Protein AF-A0A0H5Q2E8-F1 (afdb_monomer_lite)

Organism: NCBI:txid198431

Radius of gyration: 19.72 Å; chains: 1; bounding box: 45×28×63 Å

InterPro domains:
  IPR013780 Glycosyl hydrolase, all-beta [G3DSA:2.60.40.1180] (71-142)
  IPR032091 Maltogenic amylase-like, C-terminal [PF16657] (74-106)

Foldseek 3Di:
DDDCDPVNVVPDLVVVLVVCCVVPNPPSDDPVVVVVVVVVVVVVVCLVPDCLNVPFDKAWQLVVCPPPPQDDSVFKGWIWGDDDQWIKIKIFGQAQAWGWHWTADAPVNCVVSVPDDDPQRDRVGTDIDTAGHGGMDMDTPGGDDPPDD

Secondary structure (DSSP, 8-state):
-----TTSTTS-HHHHHHHHHHTT-TTSS-HHHHHHHHHHHHHHHHHHH-HHHHT-EEEE-HHHHTTSTT--TTTEEEEEEEETTEEEEEEEE-SSS-EEEEE---HHHHHHHTPPP-SSS-TTSPEEEEE-TTEEEEEEEEE------

pLDDT: mean 83.25, std 12.87, range [36.03, 94.75]

Structure (mmCIF, N/CA/C/O backbone):
data_AF-A0A0H5Q2E8-F1
#
_entry.id   AF-A0A0H5Q2E8-F1
#
loop_
_atom_site.group_PDB
_atom_site.id
_atom_site.type_symbol
_atom_site.label_atom_id
_atom_site.label_alt_id
_atom_site.label_comp_id
_atom_site.label_asym_id
_atom_site.label_entity_id
_atom_site.label_seq_id
_atom_site.pdbx_PDB_ins_code
_atom_site.Cartn_x
_atom_site.Cartn_y
_atom_site.Cartn_z
_atom_site.occupancy
_atom_site.B_iso_or_equiv
_atom_site.auth_seq_id
_atom_site.auth_comp_id
_atom_site.auth_asym_id
_atom_site.auth_atom_id
_atom_site.pdbx_PDB_model_num
ATOM 1 N N . MET A 1 1 ? 0.800 -2.327 -29.356 1.00 38.78 1 MET A N 1
ATOM 2 C CA . MET A 1 1 ? 0.809 -3.757 -29.723 1.00 38.78 1 MET A CA 1
ATOM 3 C C . MET A 1 1 ? 1.753 -4.444 -28.750 1.00 38.78 1 MET A C 1
ATOM 5 O O . MET A 1 1 ? 2.949 -4.220 -28.837 1.00 38.78 1 MET A O 1
ATOM 9 N N . TRP A 1 2 ? 1.215 -5.123 -27.736 1.00 47.72 2 TRP A N 1
ATOM 10 C CA . TRP A 1 2 ? 1.998 -5.780 -26.684 1.00 47.72 2 TRP A CA 1
ATOM 11 C C . TRP A 1 2 ? 1.867 -7.284 -26.877 1.00 47.72 2 TRP A C 1
ATOM 13 O O . TRP A 1 2 ? 0.954 -7.909 -26.349 1.00 47.72 2 TRP A O 1
ATOM 23 N N . THR A 1 3 ? 2.718 -7.860 -27.710 1.00 52.66 3 THR A N 1
ATOM 24 C CA . THR A 1 3 ? 2.773 -9.311 -27.873 1.00 52.66 3 THR A CA 1
ATOM 25 C C . THR A 1 3 ? 4.243 -9.671 -27.881 1.00 52.66 3 THR A C 1
ATOM 27 O O . THR A 1 3 ? 4.926 -9.475 -28.879 1.00 52.66 3 THR A O 1
ATOM 30 N N . THR A 1 4 ? 4.759 -10.117 -26.739 1.00 54.91 4 THR A N 1
ATOM 31 C CA . THR A 1 4 ? 6.056 -10.791 -26.711 1.00 54.91 4 THR A CA 1
ATOM 32 C C . THR A 1 4 ? 5.841 -12.147 -27.363 1.00 54.91 4 THR A C 1
ATOM 34 O O . THR A 1 4 ? 5.108 -12.981 -26.826 1.00 54.91 4 THR A O 1
ATOM 37 N N . THR A 1 5 ? 6.391 -12.346 -28.559 1.00 64.44 5 THR A N 1
ATOM 38 C CA . THR A 1 5 ? 6.347 -13.655 -29.214 1.00 64.44 5 THR A CA 1
ATOM 39 C C . THR A 1 5 ? 7.236 -14.625 -28.430 1.00 64.44 5 THR A C 1
ATOM 41 O O . THR A 1 5 ? 8.153 -14.195 -27.728 1.00 64.44 5 THR A O 1
ATOM 44 N N . ILE A 1 6 ? 7.013 -15.937 -28.549 1.00 67.12 6 ILE A N 1
ATOM 45 C CA . ILE A 1 6 ? 7.873 -16.945 -27.898 1.00 6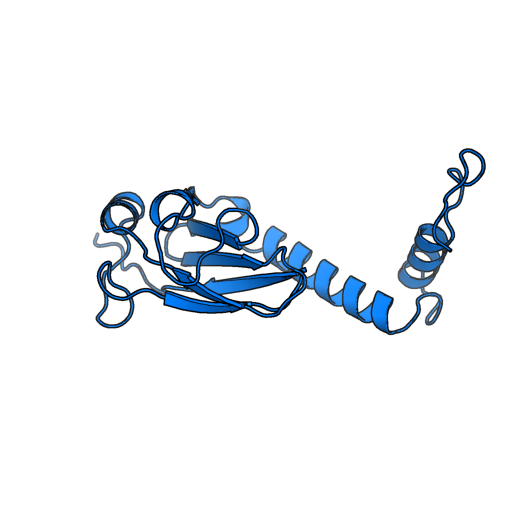7.12 6 ILE A CA 1
ATOM 46 C C . ILE A 1 6 ? 9.357 -16.823 -28.306 1.00 67.12 6 ILE A C 1
ATOM 48 O O . ILE A 1 6 ? 10.236 -17.312 -27.604 1.00 67.12 6 ILE A O 1
ATOM 52 N N . PHE A 1 7 ? 9.643 -16.116 -29.404 1.00 66.44 7 PHE A N 1
ATOM 53 C CA . PHE A 1 7 ? 10.990 -15.852 -29.902 1.00 66.44 7 PHE A CA 1
ATOM 54 C C . PHE A 1 7 ? 11.621 -14.555 -29.349 1.00 66.44 7 PHE A C 1
ATOM 56 O O . PHE A 1 7 ? 12.831 -14.388 -29.463 1.00 66.44 7 PHE A O 1
ATOM 63 N N . ASP A 1 8 ? 10.855 -13.670 -28.696 1.00 60.34 8 ASP A N 1
ATOM 64 C CA . ASP A 1 8 ? 11.340 -12.382 -28.156 1.00 60.34 8 ASP A CA 1
ATOM 65 C C . ASP A 1 8 ? 11.784 -12.440 -26.684 1.00 60.34 8 ASP A C 1
ATOM 67 O O . ASP A 1 8 ? 12.192 -11.427 -26.108 1.00 60.34 8 ASP A O 1
ATOM 71 N N . TRP A 1 9 ? 11.733 -13.615 -26.048 1.00 65.62 9 TRP A N 1
ATOM 72 C CA . TRP A 1 9 ? 12.031 -13.756 -24.617 1.00 65.62 9 TRP A CA 1
ATOM 73 C C . TRP A 1 9 ? 13.487 -13.427 -24.252 1.00 65.62 9 TRP A C 1
ATOM 75 O O . TRP A 1 9 ? 13.756 -12.988 -23.137 1.00 65.62 9 TRP A O 1
ATOM 85 N N . TRP A 1 10 ? 14.430 -13.579 -25.188 1.00 72.94 10 TRP A N 1
ATOM 86 C CA . TRP A 1 10 ? 15.850 -13.337 -24.913 1.00 72.94 10 TRP A CA 1
ATOM 87 C C . TRP A 1 10 ? 16.201 -11.851 -24.752 1.00 72.94 10 TRP A C 1
ATOM 89 O O . TRP A 1 10 ? 17.188 -11.514 -24.100 1.00 72.94 10 TRP A O 1
ATOM 99 N N . SER A 1 11 ? 15.426 -10.933 -25.343 1.00 76.12 11 SER A N 1
ATOM 100 C CA . SER A 1 11 ? 15.698 -9.502 -25.178 1.00 76.12 11 SER A CA 1
ATOM 101 C C . SER A 1 11 ? 14.462 -8.614 -25.361 1.00 76.12 11 SER A C 1
ATOM 103 O O . SER A 1 11 ? 14.390 -7.857 -26.337 1.00 76.12 11 SER A O 1
ATOM 105 N N . PRO A 1 12 ? 13.511 -8.650 -24.407 1.00 85.62 12 PRO A N 1
ATOM 106 C CA . PRO A 1 12 ? 12.368 -7.749 -24.409 1.00 85.62 12 PRO A CA 1
ATOM 107 C C . PRO A 1 12 ? 12.832 -6.288 -24.432 1.00 85.62 12 PRO A C 1
ATOM 109 O O . PRO A 1 12 ? 13.720 -5.896 -23.667 1.00 85.62 12 PRO A O 1
ATOM 112 N N . SER A 1 13 ? 12.226 -5.469 -25.296 1.00 85.69 13 SER A N 1
ATOM 113 C CA . SER A 1 13 ? 12.605 -4.058 -25.454 1.00 85.69 13 SER A CA 1
ATOM 114 C C . SER A 1 13 ? 12.509 -3.283 -24.140 1.00 85.69 13 SER A C 1
ATOM 116 O O . SER A 1 13 ? 13.433 -2.550 -23.808 1.00 85.69 13 SER A O 1
ATOM 118 N N . SER A 1 14 ? 11.469 -3.529 -23.340 1.00 85.12 14 SER A N 1
ATOM 119 C CA . SER A 1 14 ? 11.280 -2.909 -22.023 1.00 85.12 14 SER A CA 1
ATOM 120 C C . SER A 1 14 ? 12.428 -3.189 -21.048 1.00 85.12 14 SER A C 1
ATOM 122 O O . SER A 1 14 ? 12.858 -2.285 -20.336 1.00 85.12 14 SER A O 1
ATOM 124 N N . VAL A 1 15 ? 12.961 -4.415 -21.034 1.00 86.62 15 VAL A N 1
ATOM 125 C CA . VAL A 1 15 ? 14.092 -4.798 -20.172 1.00 86.62 15 VAL A CA 1
ATOM 126 C C . VAL A 1 15 ? 15.385 -4.156 -20.668 1.00 86.62 15 VAL A C 1
ATOM 128 O O . VAL A 1 15 ? 16.191 -3.692 -19.868 1.00 86.62 15 VAL A O 1
ATOM 131 N N . ARG A 1 16 ? 15.581 -4.082 -21.990 1.00 88.56 16 ARG A N 1
ATOM 132 C CA . ARG A 1 16 ? 16.756 -3.437 -22.588 1.00 88.56 16 ARG A CA 1
ATOM 133 C C . ARG A 1 16 ? 16.772 -1.927 -22.345 1.00 88.56 16 ARG A C 1
ATOM 135 O O . ARG A 1 16 ? 17.822 -1.383 -22.018 1.00 88.56 16 ARG A O 1
ATOM 142 N N . GLU A 1 17 ? 15.627 -1.268 -22.505 1.00 90.25 17 GLU A N 1
ATOM 143 C CA . GLU A 1 17 ? 15.433 0.157 -22.202 1.00 90.25 17 GLU A CA 1
ATOM 144 C C . GLU A 1 17 ? 15.729 0.438 -20.726 1.00 90.25 17 GLU A C 1
ATOM 146 O O . GLU A 1 17 ? 16.512 1.335 -20.419 1.00 90.25 17 GLU A O 1
ATOM 151 N N . LEU A 1 18 ? 15.193 -0.389 -19.820 1.00 89.69 18 LEU A N 1
ATOM 152 C CA . LEU A 1 18 ? 15.491 -0.306 -18.391 1.00 89.69 18 LEU A CA 1
ATOM 153 C C . LEU A 1 18 ? 16.986 -0.492 -18.105 1.00 89.69 18 LEU A C 1
ATOM 155 O O . LEU A 1 18 ? 17.573 0.323 -17.400 1.00 89.69 18 LEU A O 1
ATOM 159 N N . TYR A 1 19 ? 17.611 -1.532 -18.670 1.00 90.12 19 TYR A N 1
ATOM 160 C CA . TYR A 1 19 ? 19.036 -1.816 -18.484 1.00 90.12 19 TYR A CA 1
ATOM 161 C C . TYR A 1 19 ? 19.912 -0.633 -18.908 1.00 90.12 19 TYR A C 1
ATOM 163 O O . TYR A 1 19 ? 20.842 -0.272 -18.194 1.00 90.12 19 TYR A O 1
ATOM 171 N N . ARG A 1 20 ? 19.616 -0.013 -20.053 1.00 90.94 20 ARG A N 1
ATOM 172 C CA . ARG A 1 20 ? 20.353 1.157 -20.550 1.00 90.94 20 ARG A CA 1
ATOM 173 C C . ARG A 1 20 ? 20.211 2.360 -19.623 1.00 90.94 20 ARG A C 1
ATOM 175 O O . ARG A 1 20 ? 21.220 2.976 -19.286 1.00 90.94 20 ARG A O 1
ATOM 182 N N . GLU A 1 21 ? 18.995 2.644 -19.159 1.00 88.94 21 GLU A N 1
ATOM 183 C CA . GLU A 1 21 ? 18.737 3.763 -18.249 1.00 88.94 21 GLU A CA 1
ATOM 184 C C . GLU A 1 21 ? 19.497 3.596 -16.921 1.00 88.94 21 GLU A C 1
ATOM 186 O O . G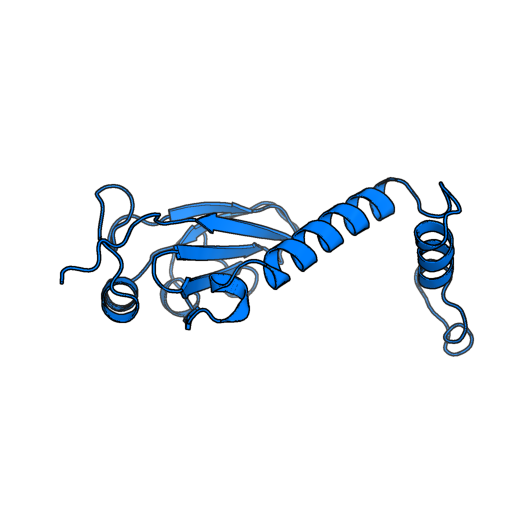LU A 1 21 ? 20.202 4.513 -16.500 1.00 88.94 21 GLU A O 1
ATOM 191 N N . ILE A 1 22 ? 19.435 2.412 -16.293 1.00 87.94 22 ILE A N 1
ATOM 192 C CA . ILE A 1 22 ? 20.129 2.159 -15.015 1.00 87.94 22 ILE A CA 1
ATOM 193 C C . ILE A 1 22 ? 21.661 2.114 -15.166 1.00 87.94 22 ILE A C 1
ATOM 195 O O . ILE A 1 22 ? 22.370 2.354 -14.194 1.00 87.94 22 ILE A O 1
ATOM 199 N N . HIS A 1 23 ? 22.182 1.848 -16.372 1.00 90.56 23 HIS A N 1
ATOM 200 C CA . HIS A 1 23 ? 23.622 1.869 -16.677 1.00 90.56 23 HIS A CA 1
ATOM 201 C C . HIS A 1 23 ? 24.113 3.220 -17.231 1.00 90.56 23 HIS A C 1
ATOM 203 O O . HIS A 1 23 ? 25.236 3.312 -17.726 1.00 90.56 23 HIS A O 1
ATOM 209 N N . GLY A 1 24 ? 23.311 4.285 -17.116 1.00 86.00 24 GLY A N 1
ATOM 210 C CA . GLY A 1 24 ? 23.753 5.664 -17.345 1.00 86.00 24 GLY A CA 1
ATOM 211 C C . GLY A 1 24 ? 23.392 6.268 -18.704 1.00 86.00 24 GLY A C 1
ATOM 212 O O . GLY A 1 24 ? 23.716 7.433 -18.946 1.00 86.00 24 GLY A O 1
ATOM 213 N N . GLU A 1 25 ? 22.687 5.544 -19.577 1.00 89.19 25 GLU A N 1
ATOM 214 C CA . GLU A 1 25 ? 22.134 6.104 -20.815 1.00 89.19 25 GLU A CA 1
ATOM 215 C C . GLU A 1 25 ? 20.842 6.875 -20.504 1.00 89.19 25 GLU A C 1
ATOM 217 O O . GLU A 1 25 ? 19.735 6.337 -20.540 1.00 89.19 25 GLU A O 1
ATOM 222 N N . LYS A 1 26 ? 20.987 8.161 -20.165 1.00 79.94 26 LYS A N 1
ATOM 223 C CA . LYS A 1 26 ? 19.852 9.039 -19.851 1.00 79.94 26 LYS A CA 1
ATOM 224 C C . LYS A 1 26 ? 18.931 9.190 -21.064 1.00 79.94 26 LYS A C 1
ATOM 226 O O . LYS A 1 26 ? 19.341 9.736 -22.084 1.00 79.94 26 LYS A O 1
ATOM 231 N N . GLY A 1 27 ? 17.666 8.798 -20.916 1.00 83.44 27 GLY A N 1
ATOM 232 C CA . GLY A 1 27 ? 16.647 8.951 -21.964 1.00 83.44 27 GLY A CA 1
ATOM 233 C C . GLY A 1 27 ? 16.305 7.659 -22.697 1.00 83.44 27 GLY A C 1
ATOM 234 O O . GLY A 1 27 ? 15.524 7.707 -23.644 1.00 83.44 27 GLY A O 1
ATOM 235 N N . ALA A 1 28 ? 16.848 6.521 -22.261 1.00 86.38 28 ALA A N 1
ATOM 236 C CA . ALA A 1 28 ? 16.480 5.215 -22.790 1.00 86.38 28 ALA A CA 1
ATOM 237 C C . ALA A 1 28 ? 15.029 4.839 -22.436 1.00 86.38 28 ALA A C 1
ATOM 239 O O . ALA A 1 28 ? 14.376 4.123 -23.196 1.00 86.38 28 ALA A O 1
ATOM 240 N N . LEU A 1 29 ? 14.510 5.342 -21.310 1.00 87.94 29 LEU A N 1
ATOM 241 C CA . LEU A 1 29 ? 13.115 5.185 -20.899 1.00 87.94 29 LEU A CA 1
ATOM 242 C C . LEU A 1 29 ? 12.264 6.412 -21.255 1.00 87.94 29 LEU A C 1
ATOM 244 O O . LEU A 1 29 ? 12.658 7.562 -21.055 1.00 87.94 29 LEU A O 1
ATOM 248 N N . ALA A 1 30 ? 11.041 6.154 -21.726 1.00 88.94 30 ALA A N 1
ATOM 249 C CA . ALA A 1 30 ? 10.027 7.195 -21.873 1.00 88.94 30 ALA A CA 1
ATOM 250 C C . ALA A 1 30 ? 9.722 7.852 -20.507 1.00 88.94 30 ALA A C 1
ATOM 252 O O . ALA A 1 30 ? 9.680 7.127 -19.508 1.00 88.94 30 ALA A O 1
ATOM 253 N N . PRO A 1 31 ? 9.429 9.169 -20.448 1.00 88.25 31 PRO A N 1
ATOM 254 C CA . PRO A 1 31 ? 9.259 9.902 -19.187 1.00 88.25 31 PRO A CA 1
ATOM 255 C C . PRO A 1 31 ? 8.308 9.224 -18.193 1.00 88.25 31 PRO A C 1
ATOM 257 O O . PRO A 1 31 ? 8.711 8.913 -17.082 1.00 88.25 31 PRO A O 1
ATOM 260 N N . ALA A 1 32 ? 7.109 8.829 -18.635 1.00 87.94 32 ALA A N 1
ATOM 261 C CA . ALA A 1 32 ? 6.128 8.163 -17.772 1.00 87.94 32 ALA A CA 1
ATOM 262 C C . ALA A 1 32 ? 6.624 6.832 -17.167 1.00 87.94 32 ALA A C 1
ATOM 264 O O . ALA A 1 32 ? 6.224 6.458 -16.067 1.00 87.94 32 ALA A O 1
ATOM 265 N N . ARG A 1 33 ? 7.492 6.094 -17.875 1.00 88.31 33 ARG A N 1
ATOM 266 C CA . ARG A 1 33 ? 8.082 4.855 -17.345 1.00 88.31 33 ARG A CA 1
ATOM 267 C C . ARG A 1 33 ? 9.219 5.138 -16.370 1.00 88.31 33 ARG A C 1
ATOM 269 O O . ARG A 1 33 ? 9.413 4.346 -15.454 1.00 88.31 33 ARG A O 1
ATOM 276 N N . ARG A 1 34 ? 9.955 6.236 -16.565 1.00 88.56 34 ARG A N 1
ATOM 277 C CA . ARG A 1 34 ? 10.957 6.699 -15.602 1.00 88.56 34 ARG A CA 1
ATOM 278 C C . ARG A 1 34 ? 10.277 7.122 -14.302 1.00 88.56 34 ARG A C 1
ATOM 280 O O . ARG A 1 34 ? 10.658 6.610 -13.260 1.00 88.56 34 ARG A O 1
ATOM 287 N N . ASP A 1 35 ? 9.222 7.930 -14.378 1.00 90.06 35 ASP A N 1
ATOM 288 C CA . ASP A 1 35 ? 8.462 8.370 -13.200 1.00 90.06 35 ASP A CA 1
ATOM 289 C C . ASP A 1 35 ? 7.900 7.169 -12.420 1.00 90.06 35 ASP A C 1
ATOM 291 O O . ASP A 1 35 ? 7.987 7.097 -11.193 1.00 90.06 35 ASP A O 1
ATOM 295 N N . PHE A 1 36 ? 7.371 6.171 -13.138 1.00 89.56 36 PHE A N 1
ATOM 296 C CA . PHE A 1 36 ? 6.921 4.916 -12.536 1.00 89.56 36 PHE A CA 1
ATOM 297 C C . PHE A 1 36 ? 8.068 4.138 -11.873 1.00 89.56 36 PHE A C 1
ATOM 299 O O . PHE A 1 36 ? 7.907 3.651 -10.755 1.00 89.56 36 PHE A O 1
ATOM 306 N N . LEU A 1 37 ? 9.219 4.017 -12.545 1.00 89.75 37 LEU A N 1
ATOM 307 C CA . LEU A 1 37 ? 10.395 3.329 -12.012 1.00 89.75 37 LEU A CA 1
ATOM 308 C C . LEU A 1 37 ? 10.915 4.009 -10.743 1.00 89.75 37 LEU A C 1
ATOM 310 O O . LEU A 1 37 ? 11.213 3.319 -9.773 1.00 89.75 37 LEU A O 1
ATOM 314 N N . GLU A 1 38 ? 11.004 5.338 -10.739 1.00 91.06 38 GLU A N 1
ATOM 315 C CA . GLU A 1 38 ? 11.421 6.126 -9.579 1.00 91.06 38 GLU A CA 1
ATOM 316 C C . GLU A 1 38 ? 10.459 5.913 -8.410 1.00 91.06 38 GLU A C 1
ATOM 318 O O . GLU A 1 38 ? 10.893 5.549 -7.319 1.00 91.06 38 GLU A O 1
ATOM 323 N N . ARG A 1 39 ? 9.145 6.016 -8.653 1.00 91.19 39 ARG A N 1
ATOM 324 C CA . ARG A 1 39 ? 8.122 5.752 -7.634 1.00 91.19 39 ARG A CA 1
ATOM 325 C C . ARG A 1 39 ? 8.224 4.334 -7.067 1.00 91.19 39 ARG A C 1
ATOM 327 O O . ARG A 1 39 ? 8.161 4.151 -5.852 1.00 91.19 39 ARG A O 1
ATOM 334 N N . PHE A 1 40 ? 8.390 3.335 -7.933 1.00 90.25 40 PHE A N 1
ATOM 335 C CA . PHE A 1 40 ? 8.543 1.942 -7.521 1.00 90.25 40 PHE A CA 1
ATOM 336 C C . PHE A 1 40 ? 9.821 1.731 -6.702 1.00 90.25 40 PHE A C 1
ATOM 338 O O . PHE A 1 40 ? 9.776 1.088 -5.657 1.00 90.25 40 PHE A O 1
ATOM 345 N N . ALA A 1 41 ? 10.948 2.299 -7.136 1.00 91.25 41 ALA A N 1
ATOM 346 C CA . ALA A 1 41 ? 12.213 2.219 -6.416 1.00 91.25 41 ALA A CA 1
ATOM 347 C C . ALA A 1 41 ? 12.119 2.879 -5.034 1.00 91.25 41 ALA A C 1
ATOM 349 O O . ALA A 1 41 ? 12.586 2.302 -4.053 1.00 91.25 41 ALA A O 1
ATOM 350 N N . SER A 1 42 ? 11.464 4.040 -4.931 1.00 92.56 42 SER A N 1
ATOM 351 C CA . SER A 1 42 ? 11.197 4.698 -3.649 1.00 92.56 42 SER A CA 1
ATOM 352 C C . SER A 1 42 ? 10.333 3.836 -2.731 1.00 92.56 42 SER A C 1
ATOM 354 O O . SER A 1 42 ? 10.659 3.698 -1.555 1.00 92.56 42 SER A O 1
ATOM 356 N N . LEU A 1 43 ? 9.273 3.210 -3.252 1.00 90.12 43 LEU A N 1
ATOM 357 C CA . LEU A 1 43 ? 8.415 2.317 -2.468 1.00 90.12 43 LEU A CA 1
ATOM 358 C C . LEU A 1 43 ? 9.162 1.056 -2.011 1.00 90.12 43 LEU A C 1
ATOM 360 O O . LEU A 1 43 ? 9.032 0.648 -0.861 1.00 90.12 43 LEU A O 1
ATOM 364 N N . ALA A 1 44 ? 9.968 0.453 -2.886 1.00 90.38 44 ALA A N 1
ATOM 365 C CA . ALA A 1 44 ? 10.780 -0.713 -2.553 1.00 90.38 44 ALA A CA 1
ATOM 366 C C . ALA A 1 44 ? 11.839 -0.378 -1.491 1.00 90.38 44 ALA A C 1
ATOM 368 O O . ALA A 1 44 ? 12.035 -1.144 -0.549 1.00 90.38 44 ALA A O 1
ATOM 369 N N . ALA A 1 45 ? 12.481 0.788 -1.602 1.00 92.62 45 ALA A N 1
ATOM 370 C CA . ALA A 1 45 ? 13.401 1.282 -0.586 1.00 92.62 45 ALA A CA 1
ATOM 371 C C . ALA A 1 45 ? 12.680 1.563 0.741 1.00 92.62 45 ALA A C 1
ATOM 373 O O . ALA A 1 45 ? 13.199 1.205 1.794 1.00 92.62 45 ALA A O 1
ATOM 374 N N . PHE A 1 46 ? 11.482 2.154 0.713 1.00 90.25 46 PHE A N 1
ATOM 375 C CA . PHE A 1 46 ? 10.661 2.345 1.909 1.00 90.25 46 PHE A CA 1
ATOM 376 C C . PHE A 1 46 ? 10.338 1.006 2.581 1.00 90.25 46 PHE A C 1
ATOM 378 O O . PHE A 1 46 ? 10.608 0.839 3.764 1.00 90.25 46 PHE A O 1
ATOM 385 N N . ALA A 1 47 ? 9.857 0.023 1.818 1.00 88.81 47 ALA A N 1
ATOM 386 C CA . ALA A 1 47 ? 9.525 -1.300 2.338 1.00 88.81 47 ALA A CA 1
ATOM 387 C C . ALA A 1 47 ? 10.738 -2.040 2.929 1.00 88.81 47 ALA A C 1
ATOM 389 O O . ALA A 1 47 ? 10.591 -2.778 3.897 1.00 88.81 47 ALA A O 1
ATOM 390 N N . ALA A 1 48 ? 11.933 -1.836 2.368 1.00 90.00 48 ALA A N 1
ATOM 391 C CA . ALA A 1 48 ? 13.165 -2.434 2.877 1.00 90.00 48 ALA A CA 1
ATOM 392 C C . ALA A 1 48 ? 13.681 -1.773 4.169 1.00 90.00 48 ALA A C 1
ATOM 394 O O . ALA A 1 48 ? 14.386 -2.424 4.935 1.00 90.00 48 ALA A O 1
ATOM 395 N N . ASN A 1 49 ? 13.362 -0.494 4.394 1.00 89.44 49 ASN A N 1
ATOM 396 C CA . ASN A 1 49 ? 13.857 0.280 5.537 1.00 89.44 49 ASN A CA 1
ATOM 397 C C . ASN A 1 49 ? 12.822 0.463 6.659 1.00 89.44 49 ASN A C 1
ATOM 399 O O . ASN A 1 49 ? 13.199 0.852 7.760 1.00 89.44 49 ASN A O 1
ATOM 403 N N . ASN A 1 50 ? 11.535 0.223 6.396 1.00 87.56 50 ASN A N 1
ATOM 404 C CA . ASN A 1 50 ? 10.476 0.337 7.393 1.00 87.56 50 ASN A CA 1
ATOM 405 C C . ASN A 1 50 ? 10.250 -1.018 8.090 1.00 87.56 50 ASN A C 1
ATOM 407 O O . ASN A 1 50 ? 9.848 -2.002 7.461 1.00 87.56 50 ASN A O 1
ATOM 411 N N . ASP A 1 51 ? 10.492 -1.064 9.401 1.00 87.44 51 ASP A N 1
ATOM 412 C CA . ASP A 1 51 ? 10.364 -2.291 10.188 1.00 87.44 51 ASP A CA 1
ATOM 413 C C . ASP A 1 51 ? 8.902 -2.761 10.327 1.00 87.44 51 ASP A C 1
ATOM 415 O O . ASP A 1 51 ? 8.667 -3.970 10.327 1.00 87.44 51 ASP A O 1
ATOM 419 N N . ALA A 1 52 ? 7.907 -1.864 10.324 1.00 86.06 52 ALA A N 1
ATOM 420 C CA . ALA A 1 52 ? 6.491 -2.252 10.275 1.00 86.06 52 ALA A CA 1
ATOM 421 C C . ALA A 1 52 ? 6.132 -2.967 8.966 1.00 86.06 52 ALA A C 1
ATOM 423 O O . ALA A 1 52 ? 5.392 -3.955 8.954 1.00 86.06 52 ALA A O 1
ATOM 424 N N . VAL A 1 53 ? 6.726 -2.554 7.846 1.00 86.75 53 VAL A N 1
ATOM 425 C CA . VAL A 1 53 ? 6.550 -3.249 6.565 1.00 86.75 53 VAL A CA 1
ATOM 426 C C . VAL A 1 53 ? 7.320 -4.568 6.524 1.00 86.75 53 VAL A C 1
ATOM 428 O O . VAL A 1 53 ? 6.770 -5.551 6.035 1.00 86.75 53 VAL A O 1
ATOM 431 N N . GLY A 1 54 ? 8.544 -4.640 7.048 1.00 86.06 54 GLY A N 1
ATOM 432 C CA . GLY A 1 54 ? 9.381 -5.845 6.962 1.00 86.06 54 GLY A CA 1
ATOM 433 C C . GLY A 1 54 ? 9.092 -6.921 8.018 1.00 86.06 54 GLY A C 1
ATOM 434 O O . GLY A 1 54 ? 9.035 -8.107 7.696 1.00 86.06 54 GLY A O 1
ATOM 435 N N . LYS A 1 55 ? 8.910 -6.515 9.276 1.00 86.56 55 LYS A N 1
ATOM 436 C CA . LYS A 1 55 ? 8.816 -7.393 10.457 1.00 86.56 55 LYS A CA 1
ATOM 437 C C . LYS A 1 55 ? 7.474 -7.308 11.179 1.00 86.56 55 LYS A C 1
ATOM 439 O O . LYS A 1 55 ? 7.197 -8.177 11.998 1.00 86.56 55 LYS A O 1
ATOM 444 N N . GLY A 1 56 ? 6.669 -6.291 10.871 1.00 86.50 56 GLY A N 1
ATOM 445 C CA . GLY A 1 56 ? 5.390 -6.053 11.527 1.00 86.50 56 GLY A CA 1
ATOM 446 C C . GLY A 1 56 ? 4.402 -7.210 11.437 1.00 86.50 56 GLY A C 1
ATOM 447 O O . GLY A 1 56 ? 4.424 -8.015 10.496 1.00 86.50 56 GLY A O 1
ATOM 448 N N . ASP A 1 57 ? 3.496 -7.253 12.403 1.00 88.44 57 ASP A N 1
ATOM 449 C CA . ASP A 1 57 ? 2.338 -8.131 12.382 1.00 88.44 57 ASP A CA 1
ATOM 450 C C . ASP A 1 57 ? 1.334 -7.635 11.340 1.00 88.44 57 ASP 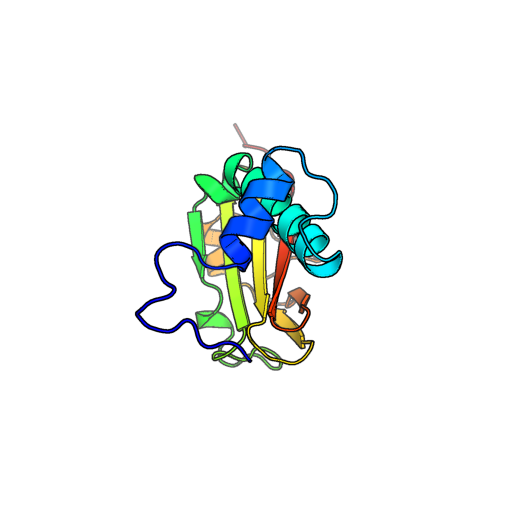A C 1
ATOM 452 O O . ASP A 1 57 ? 1.183 -6.435 11.111 1.00 88.44 57 ASP A O 1
ATOM 456 N N . MET A 1 58 ? 0.668 -8.565 10.655 1.00 90.50 58 MET A N 1
ATOM 457 C CA . MET A 1 58 ? -0.348 -8.246 9.652 1.00 90.50 58 MET A CA 1
ATOM 458 C C . MET A 1 58 ? -1.741 -8.518 10.204 1.00 90.50 58 MET A C 1
ATOM 460 O O . MET A 1 58 ? -2.008 -9.615 10.693 1.00 90.50 58 MET A O 1
ATOM 464 N N . TYR A 1 59 ? -2.648 -7.562 10.022 1.00 89.31 59 TYR A N 1
ATOM 465 C CA . TYR A 1 59 ? -4.066 -7.748 10.307 1.00 89.31 59 TYR A CA 1
ATOM 466 C C . TYR A 1 59 ? -4.904 -7.395 9.077 1.00 89.31 59 TYR A C 1
ATOM 468 O O . TYR A 1 59 ? -4.886 -6.258 8.610 1.00 89.31 59 TYR A O 1
ATOM 476 N N . ASP A 1 60 ? -5.634 -8.366 8.533 1.00 90.31 60 ASP A N 1
ATOM 477 C CA . ASP A 1 60 ? -6.522 -8.143 7.388 1.00 90.31 60 ASP A CA 1
ATOM 478 C C . ASP A 1 60 ? -7.789 -7.390 7.827 1.00 90.31 60 ASP A C 1
ATOM 480 O O . ASP A 1 60 ? -8.412 -7.757 8.819 1.00 90.31 60 ASP A O 1
ATOM 484 N N . LEU A 1 61 ? -8.186 -6.343 7.100 1.00 87.31 61 LEU A N 1
ATOM 485 C CA . LEU A 1 61 ? -9.419 -5.589 7.356 1.00 87.31 61 LEU A CA 1
ATOM 486 C C . LEU A 1 61 ? -10.522 -5.893 6.333 1.00 87.31 61 LEU A C 1
ATOM 488 O O . LEU A 1 61 ? -11.652 -5.420 6.489 1.00 87.31 61 LEU A O 1
ATOM 492 N N . CYS A 1 62 ? -10.240 -6.692 5.300 1.00 83.94 62 CYS A N 1
ATOM 493 C CA . CYS A 1 62 ? -11.204 -7.004 4.246 1.00 83.94 62 CYS A CA 1
ATOM 494 C C . CYS A 1 62 ? -12.411 -7.767 4.793 1.00 83.94 62 CYS A C 1
ATOM 496 O O . CYS A 1 62 ? -13.544 -7.489 4.402 1.00 83.94 62 CYS A O 1
ATOM 498 N N . TYR A 1 63 ? -12.192 -8.676 5.750 1.00 78.56 63 TYR A N 1
ATOM 499 C CA . TYR A 1 63 ? -13.278 -9.474 6.318 1.00 78.56 63 TYR A CA 1
ATOM 500 C C . TYR A 1 63 ? -14.299 -8.644 7.108 1.00 78.56 63 TYR A C 1
ATOM 502 O O . TYR A 1 63 ? -15.478 -8.992 7.130 1.00 78.56 63 TYR A O 1
ATOM 510 N N . CYS A 1 64 ? -13.868 -7.540 7.726 1.00 76.69 64 CYS A N 1
ATOM 511 C CA . CYS A 1 64 ? -14.751 -6.631 8.460 1.00 76.69 64 CYS A CA 1
ATOM 512 C C . CYS A 1 64 ? -15.555 -5.731 7.524 1.00 76.69 64 CYS A C 1
ATOM 514 O O . CYS A 1 64 ? -16.664 -5.331 7.860 1.00 76.69 64 CYS A O 1
ATOM 516 N N . ASN A 1 65 ? -14.992 -5.412 6.356 1.00 81.75 65 ASN A N 1
ATOM 517 C CA . ASN A 1 65 ? -15.498 -4.366 5.473 1.00 81.75 65 ASN A CA 1
ATOM 518 C C . ASN A 1 65 ? -16.283 -4.889 4.263 1.00 81.75 65 ASN A C 1
ATOM 520 O O . ASN A 1 65 ? -16.689 -4.106 3.411 1.00 81.75 65 ASN A O 1
ATOM 524 N N . TYR A 1 66 ? -16.567 -6.194 4.186 1.00 76.31 66 TYR A N 1
ATOM 525 C CA . TYR A 1 66 ? -17.332 -6.772 3.072 1.00 76.31 66 TYR A CA 1
ATOM 526 C C . TYR A 1 66 ? -18.745 -6.206 2.896 1.00 76.31 66 TYR A C 1
ATOM 528 O O . TYR A 1 66 ? -19.279 -6.262 1.788 1.00 76.31 66 TYR A O 1
ATOM 536 N N . ALA A 1 67 ? -19.353 -5.711 3.974 1.00 68.56 67 ALA A N 1
ATOM 537 C CA . ALA A 1 67 ? -20.694 -5.132 3.970 1.00 68.56 67 ALA A CA 1
ATOM 538 C C . ALA A 1 67 ? -20.688 -3.597 4.097 1.00 68.56 67 ALA A C 1
ATOM 540 O O . ALA A 1 67 ? -21.759 -3.002 4.180 1.00 68.56 67 ALA A O 1
ATOM 541 N N . SER A 1 68 ? -19.510 -2.968 4.136 1.00 76.75 68 SER A N 1
ATOM 542 C CA . SER A 1 68 ? -19.379 -1.520 4.303 1.00 76.75 68 SER A CA 1
ATOM 543 C C . SER A 1 68 ? -19.695 -0.793 2.997 1.00 76.75 68 SER A C 1
ATOM 545 O O . SER A 1 68 ? -19.158 -1.127 1.936 1.00 76.75 68 SER A O 1
ATOM 547 N N . ASP A 1 69 ? -20.528 0.245 3.077 1.00 70.75 69 ASP A N 1
ATOM 548 C CA . ASP A 1 69 ? -20.800 1.121 1.941 1.00 70.75 69 ASP A CA 1
ATOM 549 C C . ASP A 1 69 ? -19.496 1.801 1.481 1.00 70.75 69 ASP A C 1
ATOM 551 O O . ASP A 1 69 ? -18.787 2.434 2.261 1.00 70.75 69 ASP A O 1
ATOM 555 N N . GLY A 1 70 ? -19.150 1.637 0.201 1.00 74.00 70 GLY A N 1
ATOM 556 C CA . GLY A 1 70 ? -17.920 2.187 -0.388 1.00 74.00 70 GLY A CA 1
ATOM 557 C C . GLY A 1 70 ? -16.707 1.244 -0.399 1.00 74.00 70 GLY A C 1
ATOM 558 O O . GLY A 1 70 ? -15.694 1.573 -1.022 1.00 74.00 70 GLY A O 1
ATOM 559 N N . PHE A 1 71 ? -16.792 0.048 0.198 1.00 83.81 71 PHE A N 1
ATOM 560 C CA . PHE A 1 71 ? -15.740 -0.968 0.092 1.00 83.81 71 PHE A CA 1
ATOM 561 C C . PHE A 1 71 ? -16.118 -2.064 -0.915 1.00 83.81 71 PHE A C 1
ATOM 563 O O . PHE A 1 71 ? -17.062 -2.827 -0.723 1.00 83.81 71 PHE A O 1
ATOM 570 N N . ASN A 1 72 ? -15.366 -2.175 -2.013 1.00 84.75 72 ASN A N 1
ATOM 571 C CA . ASN A 1 72 ? -15.574 -3.229 -2.999 1.00 84.75 72 ASN A CA 1
ATOM 572 C C . ASN A 1 72 ? -14.654 -4.414 -2.706 1.00 84.75 72 ASN A C 1
ATOM 574 O O . ASN A 1 72 ? -13.474 -4.373 -3.028 1.00 84.75 72 ASN A O 1
ATOM 578 N N . LYS A 1 73 ? -15.208 -5.503 -2.178 1.00 84.88 73 LYS A N 1
ATOM 579 C CA . LYS A 1 73 ? -14.468 -6.729 -1.839 1.00 84.88 73 LYS A CA 1
ATOM 580 C C . LYS A 1 73 ? -13.631 -7.344 -2.969 1.00 84.88 73 LYS A C 1
ATOM 582 O O . LYS A 1 73 ? -12.640 -8.008 -2.696 1.00 84.88 73 LYS A O 1
ATOM 587 N N . ASP A 1 74 ? -14.025 -7.137 -4.226 1.00 86.88 74 ASP A N 1
ATOM 588 C CA . ASP A 1 74 ? -13.356 -7.735 -5.386 1.00 86.88 74 ASP A CA 1
ATOM 589 C C . ASP A 1 74 ? -12.245 -6.829 -5.944 1.00 86.88 74 ASP A C 1
ATOM 591 O O . ASP A 1 74 ? -11.524 -7.215 -6.869 1.00 86.88 74 ASP A O 1
ATOM 595 N N . LYS A 1 75 ? -12.150 -5.586 -5.448 1.00 89.94 75 LYS A N 1
ATOM 596 C CA . LYS A 1 75 ? -11.278 -4.539 -6.004 1.00 89.94 75 LYS A CA 1
ATOM 597 C C . LYS A 1 75 ? -10.485 -3.764 -4.966 1.00 89.94 75 LYS A C 1
ATOM 599 O O . LYS A 1 75 ? -9.453 -3.212 -5.323 1.00 89.94 75 LYS A O 1
ATOM 604 N N . HIS A 1 76 ? -10.944 -3.682 -3.730 1.00 92.12 76 HIS A N 1
ATOM 605 C CA . HIS A 1 76 ? -10.289 -2.956 -2.656 1.00 92.12 76 HIS A CA 1
ATOM 606 C C . HIS A 1 76 ? -9.645 -3.952 -1.706 1.00 92.12 76 HIS A C 1
ATOM 608 O O . HIS A 1 76 ? -10.214 -5.000 -1.404 1.00 92.12 76 HIS A O 1
ATOM 614 N N . PHE A 1 77 ? -8.452 -3.614 -1.239 1.00 92.31 77 PHE A N 1
ATOM 615 C CA . PHE A 1 77 ? -7.715 -4.431 -0.290 1.00 92.31 77 PHE A CA 1
ATOM 616 C C . PHE A 1 77 ? -7.148 -3.531 0.796 1.00 92.31 77 PHE A C 1
ATOM 618 O O . PHE A 1 77 ? -6.461 -2.561 0.484 1.00 92.31 77 PHE A O 1
ATOM 625 N N . ALA A 1 78 ? -7.467 -3.827 2.052 1.00 92.69 78 ALA A N 1
ATOM 626 C CA . ALA A 1 78 ? -7.052 -3.026 3.193 1.00 92.69 78 ALA A CA 1
ATOM 627 C C . ALA A 1 78 ? -6.520 -3.924 4.307 1.00 92.69 78 ALA A C 1
ATOM 629 O O . ALA A 1 78 ? -7.150 -4.921 4.663 1.00 92.69 78 ALA A O 1
ATOM 630 N N . PHE A 1 79 ? -5.372 -3.560 4.867 1.00 93.00 79 PHE A N 1
ATOM 631 C CA . PHE A 1 79 ? -4.752 -4.286 5.970 1.00 93.00 79 PHE A CA 1
ATOM 632 C C . PHE A 1 79 ? -3.899 -3.356 6.830 1.00 93.00 79 PHE A C 1
ATOM 634 O O . PHE A 1 79 ? -3.437 -2.308 6.375 1.00 93.00 79 PHE A O 1
ATOM 641 N N . LEU A 1 80 ? -3.682 -3.763 8.076 1.00 91.62 80 LEU A N 1
ATOM 642 C CA . LEU A 1 80 ? -2.786 -3.098 9.012 1.00 91.62 80 LEU A CA 1
ATOM 643 C C . LEU A 1 80 ? -1.444 -3.825 9.069 1.00 91.62 80 LEU A C 1
ATOM 645 O O . LEU A 1 80 ? -1.376 -5.054 8.948 1.00 91.62 80 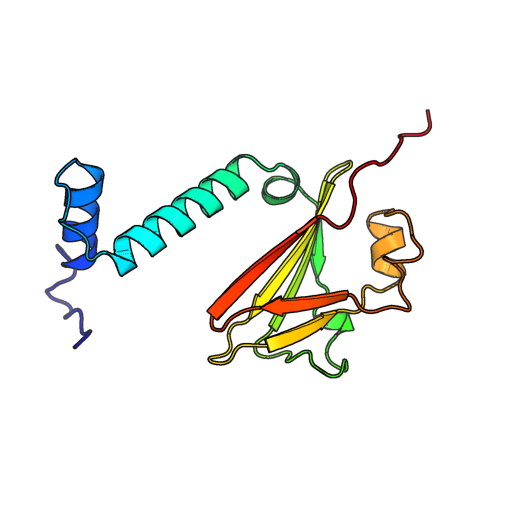LEU A O 1
ATOM 649 N N . ARG A 1 81 ? -0.388 -3.046 9.275 1.00 91.38 81 ARG A N 1
ATOM 650 C CA . ARG A 1 81 ? 0.953 -3.503 9.627 1.00 91.38 81 ARG A CA 1
ATOM 651 C C . ARG A 1 81 ? 1.363 -2.807 10.908 1.00 91.38 81 ARG A C 1
ATOM 653 O O . ARG A 1 81 ? 1.425 -1.584 10.923 1.00 91.38 81 ARG A O 1
ATOM 660 N N . ASP A 1 82 ? 1.628 -3.570 11.954 1.00 89.25 82 ASP A N 1
ATOM 661 C CA . ASP A 1 82 ? 2.012 -3.024 13.255 1.00 89.25 82 ASP A CA 1
ATOM 662 C C . ASP A 1 82 ? 3.397 -3.509 13.655 1.00 89.25 82 ASP A C 1
ATOM 664 O O . ASP A 1 82 ? 3.689 -4.702 13.570 1.00 89.25 82 ASP A O 1
ATOM 668 N N . TRP A 1 83 ? 4.255 -2.592 14.084 1.00 88.06 83 TRP A N 1
ATOM 669 C CA . TRP A 1 83 ? 5.533 -2.933 14.687 1.00 88.06 83 TRP A CA 1
ATOM 670 C C . TRP A 1 83 ? 5.899 -1.931 15.771 1.00 88.06 83 TRP A C 1
ATOM 672 O O . TRP A 1 83 ? 6.150 -0.757 15.502 1.00 88.06 83 TRP A O 1
ATOM 682 N N . GLU A 1 84 ? 5.974 -2.433 17.001 1.00 83.62 84 GLU A N 1
ATOM 683 C CA . GLU A 1 84 ? 6.296 -1.674 18.209 1.00 83.62 84 GLU A CA 1
ATOM 684 C C . GLU A 1 84 ? 5.399 -0.442 18.434 1.00 83.62 84 GLU A C 1
ATOM 686 O O . GLU A 1 84 ? 4.364 -0.544 19.096 1.00 83.62 84 GLU A O 1
ATOM 691 N N . GLU A 1 85 ? 5.830 0.723 17.950 1.00 78.69 85 GLU A N 1
ATOM 692 C CA . GLU A 1 85 ? 5.174 2.022 18.139 1.00 78.69 85 GLU A CA 1
ATOM 693 C C . GLU A 1 85 ? 4.600 2.597 16.834 1.00 78.69 85 GLU A C 1
ATOM 695 O O . GLU A 1 85 ? 4.081 3.716 16.834 1.00 78.69 85 GLU A O 1
ATOM 700 N N . GLU A 1 86 ? 4.706 1.858 15.726 1.00 84.00 86 GLU A N 1
ATOM 701 C CA . GLU A 1 86 ? 4.253 2.282 14.405 1.00 84.00 86 GLU A CA 1
ATOM 702 C C . GLU A 1 86 ? 3.188 1.327 13.861 1.00 84.00 86 GLU A C 1
ATOM 704 O O . GLU A 1 86 ? 3.455 0.156 13.583 1.00 84.00 86 GLU A O 1
ATOM 709 N N . THR A 1 87 ? 1.991 1.870 13.637 1.00 88.75 87 THR A N 1
ATOM 710 C CA . THR A 1 87 ? 0.913 1.176 12.931 1.00 88.75 87 THR A CA 1
ATOM 711 C C . THR A 1 87 ? 0.649 1.853 11.589 1.00 88.75 87 THR A C 1
ATOM 713 O O . THR A 1 87 ? 0.291 3.035 11.517 1.00 88.75 87 THR A O 1
ATOM 716 N N . LEU A 1 88 ? 0.786 1.081 10.516 1.00 90.88 88 LEU A N 1
ATOM 717 C CA . LEU A 1 88 ? 0.509 1.479 9.145 1.00 90.88 88 LEU A CA 1
ATOM 718 C C . LEU A 1 88 ? -0.798 0.851 8.663 1.00 90.88 88 LEU A C 1
ATOM 720 O O . LEU A 1 88 ? -0.997 -0.356 8.767 1.00 90.88 88 LEU A O 1
ATOM 724 N N . LEU A 1 89 ? -1.658 1.663 8.064 1.00 91.56 89 LEU A N 1
ATOM 725 C CA . LEU A 1 89 ? -2.809 1.235 7.285 1.00 91.56 89 LEU A CA 1
ATOM 726 C C . LEU A 1 89 ? -2.452 1.280 5.806 1.00 91.56 89 LEU A C 1
ATOM 728 O O . LEU A 1 89 ? -2.149 2.340 5.261 1.00 91.56 89 LEU A O 1
ATOM 732 N N . VAL A 1 90 ? -2.513 0.129 5.150 1.00 93.12 90 VAL A N 1
ATOM 733 C CA . VAL A 1 90 ? -2.286 0.006 3.712 1.00 93.12 90 VAL A CA 1
ATOM 734 C C . VAL A 1 90 ? -3.622 -0.232 3.028 1.00 93.12 90 VAL A C 1
ATOM 736 O O . VAL A 1 90 ? -4.352 -1.152 3.394 1.00 93.12 90 VAL A O 1
ATOM 739 N N . VAL A 1 91 ? -3.926 0.589 2.024 1.00 93.38 91 VAL A N 1
ATOM 740 C CA . VAL A 1 91 ? -5.167 0.525 1.246 1.00 93.38 91 VAL A CA 1
ATOM 741 C C . VAL A 1 91 ? -4.837 0.529 -0.236 1.00 93.38 91 VAL A C 1
ATOM 743 O O . VAL A 1 91 ? -4.164 1.433 -0.720 1.00 93.38 91 VAL A O 1
ATOM 746 N N . CYS A 1 92 ? -5.339 -0.457 -0.968 1.00 93.50 92 CYS A N 1
ATOM 747 C CA . CYS A 1 92 ? -5.116 -0.616 -2.399 1.00 93.50 92 CYS A CA 1
ATOM 748 C C . CYS A 1 92 ? -6.443 -0.628 -3.160 1.00 93.50 92 CYS A C 1
ATOM 750 O O . CYS A 1 92 ? -7.418 -1.244 -2.721 1.00 93.50 92 CYS A O 1
ATOM 752 N N . ASN A 1 93 ? -6.447 -0.004 -4.336 1.00 94.75 93 ASN A N 1
ATOM 753 C CA . ASN A 1 93 ? -7.554 0.015 -5.281 1.00 94.75 93 ASN A CA 1
ATOM 754 C C . ASN A 1 93 ? -7.122 -0.632 -6.604 1.00 94.75 93 ASN A C 1
ATOM 756 O O . ASN A 1 93 ? -6.387 -0.054 -7.398 1.00 94.75 93 ASN A O 1
ATOM 760 N N . PHE A 1 94 ? -7.630 -1.830 -6.873 1.00 93.06 94 PHE A N 1
ATOM 761 C CA . PHE A 1 94 ? -7.410 -2.588 -8.108 1.00 93.06 94 PHE A CA 1
ATOM 762 C C . PHE A 1 94 ? -8.491 -2.341 -9.173 1.00 93.06 94 PHE A C 1
ATOM 764 O O . PHE A 1 94 ? -8.614 -3.109 -10.134 1.00 93.06 94 PHE A O 1
ATOM 771 N N . SER A 1 95 ? -9.326 -1.315 -9.002 1.00 92.31 95 SER A N 1
ATOM 772 C CA . SER A 1 95 ? -10.307 -0.905 -10.004 1.00 92.31 95 SER A CA 1
ATOM 773 C C . SER A 1 95 ? -9.724 0.113 -10.989 1.00 92.31 95 SER A C 1
ATOM 775 O O . SER A 1 95 ? -8.699 0.745 -10.741 1.00 92.31 95 SER A O 1
ATOM 777 N N . ALA A 1 96 ? -10.407 0.274 -12.124 1.00 93.19 96 ALA A N 1
ATOM 778 C CA . ALA A 1 96 ? -10.053 1.252 -13.150 1.00 93.19 96 ALA A CA 1
ATOM 779 C C . ALA A 1 96 ? -10.476 2.691 -12.808 1.00 93.19 96 ALA A C 1
ATOM 781 O O . ALA A 1 96 ? -10.204 3.593 -13.596 1.00 93.19 96 ALA A O 1
ATOM 782 N N . ASN A 1 97 ? -11.159 2.894 -11.679 1.00 93.25 97 ASN A N 1
ATOM 783 C CA . ASN A 1 97 ? -11.712 4.179 -11.275 1.00 93.25 97 ASN A CA 1
ATOM 784 C C . ASN A 1 97 ? -11.097 4.615 -9.948 1.00 93.25 97 ASN A C 1
ATOM 786 O O . ASN A 1 97 ? -10.785 3.780 -9.100 1.00 93.25 97 ASN A O 1
ATOM 790 N N . ASP A 1 98 ? -10.975 5.922 -9.752 1.00 93.38 98 ASP A N 1
ATOM 791 C CA . ASP A 1 98 ? -10.649 6.477 -8.442 1.00 93.38 98 ASP A CA 1
ATOM 792 C C . ASP A 1 98 ? -11.776 6.132 -7.456 1.00 93.38 98 ASP A C 1
ATOM 794 O O . ASP A 1 98 ? -12.958 6.141 -7.817 1.00 93.38 98 ASP A O 1
ATOM 798 N N . ALA A 1 99 ? -11.410 5.793 -6.222 1.00 90.81 99 ALA A N 1
ATOM 799 C CA . ALA A 1 99 ? -12.352 5.349 -5.206 1.00 90.81 99 ALA A CA 1
ATOM 800 C C . ALA A 1 99 ? -12.069 6.030 -3.867 1.00 90.81 99 ALA A C 1
ATOM 802 O O . ALA A 1 99 ? -10.928 6.063 -3.408 1.00 90.81 99 ALA A O 1
ATOM 803 N N . ARG A 1 100 ? -13.134 6.515 -3.225 1.00 91.38 100 ARG A N 1
ATOM 804 C CA . ARG A 1 100 ? -13.123 6.907 -1.815 1.00 91.38 100 ARG A CA 1
ATOM 805 C C . ARG A 1 100 ? -13.561 5.703 -0.995 1.00 91.38 100 ARG A C 1
ATOM 807 O O . ARG A 1 100 ? -14.712 5.280 -1.088 1.00 91.38 100 ARG A O 1
ATOM 814 N N . ILE A 1 101 ? -12.625 5.117 -0.264 1.00 90.38 101 ILE A N 1
ATOM 815 C CA . ILE A 1 101 ? -12.797 3.849 0.441 1.00 90.38 101 ILE A CA 1
ATOM 816 C C . ILE A 1 101 ? -13.021 4.145 1.921 1.00 90.38 101 ILE A C 1
ATOM 818 O O . ILE A 1 101 ? -12.185 4.785 2.551 1.00 90.38 101 ILE A O 1
ATOM 822 N N . SER A 1 102 ? -14.137 3.665 2.467 1.00 89.75 102 SER A N 1
ATOM 823 C CA . SER A 1 102 ? -14.450 3.747 3.895 1.00 89.75 102 SER A CA 1
ATOM 824 C C . SER A 1 102 ? -14.040 2.443 4.582 1.00 89.75 102 SER A C 1
ATOM 826 O O . SER A 1 102 ? -14.470 1.363 4.169 1.00 89.75 102 SER A O 1
ATOM 828 N N . ILE A 1 103 ? -13.168 2.527 5.587 1.00 89.25 103 ILE A N 1
ATOM 829 C CA . ILE A 1 103 ? -12.580 1.373 6.274 1.00 89.25 103 ILE A CA 1
ATOM 830 C C . ILE A 1 103 ? -12.945 1.433 7.751 1.00 89.25 103 ILE A C 1
ATOM 832 O O . ILE A 1 103 ? -12.468 2.291 8.489 1.00 89.25 103 ILE A O 1
ATOM 836 N N . SER A 1 104 ? -13.758 0.485 8.201 1.00 88.50 104 SER A N 1
ATOM 837 C CA . SER A 1 104 ? -14.007 0.257 9.620 1.00 88.50 104 SER A CA 1
ATOM 838 C C . SER A 1 104 ? -12.921 -0.651 10.195 1.00 88.50 104 SER A C 1
ATOM 840 O O . SER A 1 104 ? -12.620 -1.714 9.640 1.00 88.50 104 SER A O 1
ATOM 842 N N . ILE A 1 105 ? -12.321 -0.218 11.305 1.00 87.56 105 ILE A N 1
ATOM 843 C CA . ILE A 1 105 ? -11.347 -0.996 12.072 1.00 87.56 105 ILE A CA 1
ATOM 844 C C . ILE A 1 105 ? -12.091 -1.579 13.280 1.00 87.56 105 ILE A C 1
ATOM 846 O O . ILE A 1 105 ? -12.553 -0.814 14.126 1.00 87.56 105 ILE A O 1
ATOM 850 N N . PRO A 1 106 ? -12.249 -2.909 13.389 1.00 88.50 106 PRO A N 1
ATOM 851 C CA . PRO A 1 106 ? -13.002 -3.507 14.486 1.00 88.50 106 PRO A CA 1
ATOM 852 C C . PRO A 1 106 ? -12.271 -3.324 15.819 1.00 88.50 106 PRO A C 1
ATOM 854 O O . PRO A 1 106 ? -11.043 -3.286 15.866 1.00 88.50 106 PRO A O 1
ATOM 857 N N . GLU A 1 107 ? -13.016 -3.335 16.924 1.00 87.31 107 GLU A N 1
ATOM 858 C CA . GLU A 1 107 ? -12.445 -3.268 18.278 1.00 87.31 107 GLU A CA 1
ATOM 859 C C . GLU A 1 107 ? -11.391 -4.356 18.535 1.00 87.31 107 GLU A C 1
ATOM 861 O O . GLU A 1 107 ? -10.337 -4.077 19.096 1.00 87.31 107 GLU A O 1
ATOM 866 N N . HIS A 1 108 ? -11.609 -5.560 18.004 1.00 87.81 108 HIS A N 1
ATOM 867 C CA . HIS A 1 108 ? -10.651 -6.659 18.105 1.00 87.81 108 HIS A CA 1
ATOM 868 C C . HIS A 1 108 ? -9.275 -6.332 17.494 1.00 87.81 108 HIS A C 1
ATOM 870 O O . HIS A 1 108 ? -8.263 -6.817 17.990 1.00 87.81 108 HIS A O 1
ATOM 876 N N . ALA A 1 109 ? -9.208 -5.504 16.444 1.00 86.19 109 ALA A N 1
ATOM 877 C CA . ALA A 1 109 ? -7.926 -5.088 15.873 1.00 86.19 109 ALA A CA 1
ATOM 878 C C . ALA A 1 109 ? -7.162 -4.175 16.842 1.00 86.19 109 ALA A C 1
ATOM 880 O O . ALA A 1 109 ? -5.958 -4.348 17.017 1.00 86.19 109 ALA A O 1
ATOM 881 N N . PHE A 1 110 ? -7.868 -3.260 17.517 1.00 85.88 110 PHE A N 1
ATOM 882 C CA . PHE A 1 110 ? -7.275 -2.413 18.552 1.00 85.88 110 PHE A CA 1
ATOM 883 C C . PHE A 1 110 ? -6.7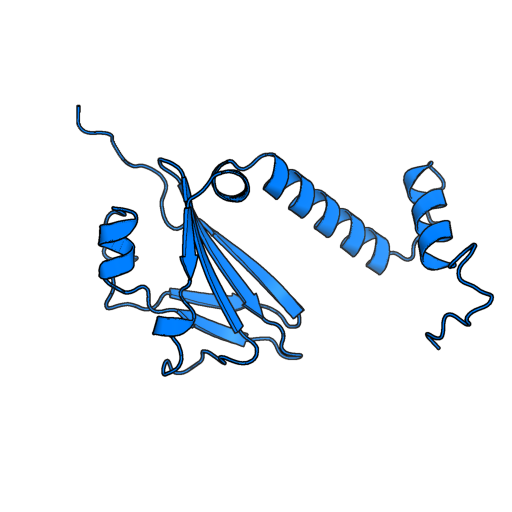70 -3.239 19.724 1.00 85.88 110 PHE A C 1
ATOM 885 O O . PHE A 1 110 ? -5.677 -2.970 20.193 1.00 85.88 110 PHE A O 1
ATOM 892 N N . ASP A 1 111 ? -7.516 -4.249 20.170 1.00 85.62 111 ASP A N 1
ATOM 893 C CA . ASP A 1 111 ? -7.108 -5.077 21.308 1.00 85.62 111 ASP A CA 1
ATOM 894 C C . ASP A 1 111 ? -5.932 -6.001 20.951 1.00 85.62 111 ASP A C 1
ATOM 896 O O . ASP A 1 111 ? -5.004 -6.159 21.743 1.00 85.62 111 ASP A O 1
ATOM 900 N N . TRP A 1 112 ? -5.942 -6.578 19.744 1.00 85.44 112 TRP A N 1
ATOM 901 C CA . TRP A 1 112 ? -4.891 -7.479 19.264 1.00 85.44 112 TRP A CA 1
ATOM 902 C C . TRP A 1 112 ? -3.557 -6.757 19.046 1.00 85.44 112 TRP A C 1
ATOM 904 O O . TRP A 1 112 ? -2.514 -7.237 19.483 1.00 85.44 112 TRP A O 1
ATOM 914 N N . LEU A 1 113 ? -3.590 -5.590 18.396 1.00 83.12 113 LEU A N 1
ATOM 915 C CA . LEU A 1 113 ? -2.404 -4.756 18.155 1.00 83.12 113 LEU A CA 1
ATOM 916 C C . LEU A 1 113 ? -2.070 -3.890 19.391 1.00 83.12 113 LEU A C 1
ATOM 918 O O . LEU A 1 113 ? -0.957 -3.392 19.562 1.00 83.12 113 LEU A O 1
ATOM 922 N N . GLY A 1 114 ? -3.036 -3.750 20.303 1.00 80.81 114 GLY A N 1
ATOM 923 C CA . GLY A 1 114 ? -3.050 -2.882 21.482 1.00 80.81 114 GLY A CA 1
ATOM 924 C C . GLY A 1 114 ? -2.819 -1.400 21.155 1.00 80.81 114 GLY A C 1
ATOM 925 O O . GLY A 1 114 ? -2.111 -0.695 21.881 1.00 80.81 114 GLY A O 1
ATOM 926 N N . MET A 1 115 ? -3.406 -0.952 20.049 1.00 80.88 115 MET A N 1
ATOM 927 C CA . MET A 1 115 ? -3.438 0.446 19.629 1.00 80.88 115 MET A CA 1
ATOM 928 C C . MET A 1 115 ? -4.248 1.298 20.614 1.00 80.88 115 MET A C 1
ATOM 930 O O . MET A 1 115 ? -5.247 0.840 21.174 1.00 80.88 115 MET A O 1
ATOM 934 N N . GLU A 1 116 ? -3.863 2.562 20.786 1.00 79.88 116 GLU A N 1
ATOM 935 C CA . GLU A 1 116 ? -4.672 3.513 21.550 1.00 79.88 116 GLU A CA 1
ATOM 936 C C . GLU A 1 116 ? -5.872 3.989 20.718 1.00 79.88 116 GLU A C 1
ATOM 938 O O . GLU A 1 116 ? -5.754 4.294 19.531 1.00 79.88 116 GLU A O 1
ATOM 943 N N . LYS A 1 117 ? -7.047 4.043 21.354 1.00 83.31 117 LYS A N 1
ATOM 944 C CA . LYS A 1 117 ? -8.267 4.598 20.757 1.00 83.31 117 LYS A CA 1
ATOM 945 C C . LYS A 1 117 ? -8.241 6.114 20.967 1.00 83.31 117 LYS A C 1
ATOM 947 O O . LYS A 1 117 ? -8.124 6.566 22.105 1.00 83.31 117 LYS A O 1
ATOM 952 N N . THR A 1 118 ? -8.367 6.887 19.895 1.00 81.00 118 THR A N 1
ATOM 953 C CA . THR A 1 118 ? -8.488 8.354 19.949 1.00 81.00 118 THR A CA 1
ATOM 954 C C . THR A 1 118 ? -9.860 8.785 19.438 1.00 81.00 118 THR A C 1
ATOM 956 O O . THR A 1 118 ? -10.609 7.976 18.889 1.00 81.00 118 THR A O 1
ATOM 959 N N . ASP A 1 119 ? -10.217 10.061 19.602 1.00 75.81 119 ASP A N 1
ATOM 960 C CA . ASP A 1 119 ? -11.490 10.581 19.078 1.00 75.81 119 ASP A CA 1
ATOM 961 C C . ASP A 1 119 ? -11.587 10.425 17.547 1.00 75.81 119 ASP A C 1
ATOM 963 O O . ASP A 1 119 ? -12.670 10.184 17.012 1.00 75.81 119 ASP A O 1
ATOM 967 N N . GLU A 1 120 ? -10.449 10.491 16.848 1.00 76.19 120 GLU A N 1
ATOM 968 C CA . GLU A 1 120 ? -10.349 10.330 15.391 1.00 76.19 120 GLU A CA 1
ATOM 969 C C . GLU A 1 120 ? -10.194 8.862 14.962 1.00 76.19 120 GLU A C 1
ATOM 971 O O . GLU A 1 120 ? -10.723 8.468 13.923 1.00 76.19 120 GLU A O 1
ATOM 976 N N . LEU A 1 121 ? -9.505 8.041 15.764 1.00 82.44 121 LEU A N 1
ATOM 977 C CA . LEU A 1 121 ? -9.246 6.631 15.485 1.00 82.44 121 LEU A CA 1
ATOM 978 C C . LEU A 1 121 ? -9.982 5.747 16.494 1.00 82.44 121 LEU A C 1
ATOM 980 O O . LEU A 1 121 ? -9.462 5.405 17.560 1.00 82.44 121 LEU A O 1
ATOM 984 N N . ASN A 1 122 ? -11.203 5.357 16.137 1.00 82.50 122 ASN A N 1
ATOM 985 C CA . ASN A 1 122 ? -12.052 4.529 16.981 1.00 82.50 122 ASN A CA 1
ATOM 986 C C . ASN A 1 122 ? -12.846 3.497 16.151 1.00 82.50 122 ASN A C 1
ATOM 988 O O . ASN A 1 122 ? -13.004 3.673 14.945 1.00 82.50 122 ASN A O 1
ATOM 992 N N . PRO A 1 123 ? -13.378 2.428 16.776 1.00 83.44 123 PRO A N 1
ATOM 993 C CA . PRO A 1 123 ? -14.134 1.402 16.051 1.00 83.44 123 PRO A CA 1
ATOM 994 C C . PRO A 1 123 ? -15.449 1.877 15.414 1.00 83.44 123 PRO A C 1
ATOM 996 O O . PRO A 1 123 ? -15.977 1.218 14.519 1.00 83.44 123 PRO A O 1
ATOM 999 N N . SER A 1 124 ? -16.000 2.994 15.888 1.00 83.19 124 SER A N 1
ATOM 1000 C CA . SER A 1 124 ? -17.296 3.529 15.455 1.00 83.19 124 SER A CA 1
ATOM 1001 C C . SER A 1 124 ? -17.181 4.457 14.243 1.00 83.19 124 SER A C 1
ATOM 1003 O O . SER A 1 124 ? -18.141 4.595 13.487 1.00 83.19 124 SER A O 1
ATOM 1005 N N . THR A 1 125 ? -16.026 5.096 14.058 1.00 85.12 125 THR A N 1
ATOM 1006 C CA . THR A 1 125 ? -15.751 6.051 12.986 1.00 85.12 125 THR A CA 1
ATOM 1007 C C . THR A 1 125 ? -14.884 5.373 11.928 1.00 85.12 125 THR A C 1
ATOM 1009 O O . THR A 1 125 ? -13.735 5.031 12.209 1.00 85.12 125 THR A O 1
ATOM 1012 N N . PRO A 1 126 ? -15.392 5.165 10.703 1.00 86.75 126 PRO A N 1
ATOM 1013 C CA . PRO A 1 126 ? -14.579 4.595 9.645 1.00 86.75 126 PRO A CA 1
ATOM 1014 C C . PRO A 1 126 ? -13.533 5.600 9.149 1.00 86.75 126 PRO A C 1
ATOM 1016 O O . PRO A 1 126 ? -13.788 6.801 9.055 1.00 86.75 126 PRO A O 1
ATOM 1019 N N . VAL A 1 127 ? -12.361 5.086 8.784 1.00 88.06 127 VAL A N 1
ATOM 1020 C CA . VAL A 1 127 ? -11.289 5.858 8.155 1.00 88.06 127 VAL A CA 1
ATOM 1021 C C . VAL A 1 127 ? -11.566 5.934 6.660 1.00 88.06 127 VAL A C 1
ATOM 1023 O O . VAL A 1 127 ? -11.662 4.908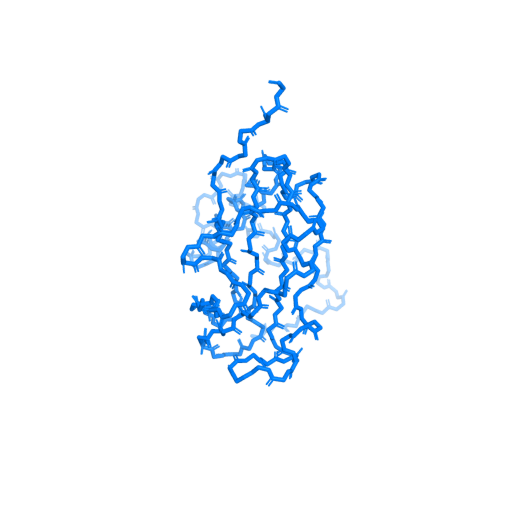 5.984 1.00 88.06 127 VAL A O 1
ATOM 1026 N N . GLU A 1 128 ? -11.694 7.147 6.135 1.00 89.88 128 GLU A N 1
ATOM 1027 C CA . GLU A 1 128 ? -11.903 7.370 4.709 1.00 89.88 128 GLU A CA 1
ATOM 1028 C C . GLU A 1 128 ? -10.585 7.666 3.998 1.00 89.88 128 GLU A C 1
ATOM 1030 O O . GLU A 1 128 ? -9.810 8.521 4.425 1.00 89.88 128 GLU A O 1
ATOM 1035 N N . VAL A 1 129 ? -10.343 6.962 2.893 1.00 91.12 129 VAL A N 1
ATOM 1036 C CA . VAL A 1 129 ? -9.105 7.070 2.119 1.00 91.12 129 VAL A CA 1
ATOM 1037 C C . VAL A 1 129 ? -9.431 7.184 0.637 1.00 91.12 129 VAL A C 1
ATOM 1039 O O . VAL A 1 129 ? -10.093 6.315 0.069 1.00 91.12 129 VAL A O 1
ATOM 1042 N N . ASP A 1 130 ? -8.939 8.241 -0.003 1.00 92.50 130 ASP A N 1
ATOM 1043 C CA . ASP A 1 130 ? -9.009 8.395 -1.454 1.00 92.50 130 ASP A CA 1
ATOM 1044 C C . ASP A 1 130 ? -7.843 7.652 -2.113 1.00 92.50 130 ASP A C 1
ATOM 1046 O O . ASP A 1 130 ? -6.677 7.999 -1.919 1.00 92.50 130 ASP A O 1
ATOM 1050 N N . VAL A 1 131 ? -8.156 6.636 -2.919 1.00 93.06 131 VAL A N 1
ATOM 1051 C CA . VAL A 1 131 ? -7.158 5.820 -3.618 1.00 93.06 131 VAL A CA 1
ATOM 1052 C C . VAL A 1 131 ? -7.429 5.841 -5.116 1.00 93.06 131 VAL A C 1
ATOM 1054 O O . VAL A 1 131 ? -8.520 5.500 -5.589 1.00 93.06 131 VAL A O 1
ATOM 1057 N N . LYS A 1 132 ? -6.410 6.231 -5.885 1.00 94.12 132 LYS A N 1
ATOM 1058 C CA . LYS A 1 132 ? -6.494 6.295 -7.346 1.00 94.12 132 LYS A CA 1
ATOM 1059 C C . LYS A 1 132 ? -6.649 4.918 -7.983 1.00 94.12 132 LYS A C 1
ATOM 1061 O O . LYS A 1 132 ? -6.309 3.899 -7.385 1.00 94.12 132 LYS A O 1
ATOM 1066 N N . ALA A 1 133 ? -7.147 4.906 -9.215 1.00 92.88 133 ALA A N 1
ATOM 1067 C CA . ALA A 1 133 ? -7.231 3.699 -10.027 1.00 92.88 133 ALA A CA 1
ATOM 1068 C C . ALA A 1 133 ? -5.876 2.969 -10.112 1.00 92.88 133 ALA A C 1
ATOM 1070 O O . ALA A 1 133 ? -4.862 3.572 -10.469 1.00 92.88 133 ALA A O 1
ATOM 1071 N N . TYR A 1 134 ? -5.881 1.661 -9.842 1.00 92.19 134 TYR A N 1
ATOM 1072 C CA . TYR A 1 134 ? -4.696 0.788 -9.842 1.00 92.19 134 TYR A CA 1
ATOM 1073 C C . TYR A 1 134 ? -3.553 1.238 -8.921 1.00 92.19 134 TYR A C 1
ATOM 1075 O O . TYR A 1 134 ? -2.386 0.962 -9.207 1.00 92.19 134 TYR A O 1
ATOM 1083 N N . ASP A 1 135 ? -3.877 1.929 -7.832 1.00 92.50 135 ASP A N 1
ATOM 1084 C CA . ASP A 1 135 ? -2.895 2.497 -6.914 1.00 92.50 135 ASP A CA 1
ATOM 1085 C C . ASP A 1 135 ? -3.140 2.060 -5.464 1.00 92.50 135 ASP A C 1
ATOM 1087 O O . ASP A 1 135 ? -4.142 1.417 -5.141 1.00 92.50 135 ASP A O 1
ATOM 1091 N N . GLY A 1 136 ? -2.206 2.402 -4.581 1.00 92.62 136 GLY A N 1
ATOM 1092 C CA . GLY A 1 136 ? -2.325 2.198 -3.147 1.00 92.62 136 GLY A CA 1
ATOM 1093 C C . GLY A 1 136 ? -1.797 3.378 -2.341 1.00 92.62 136 GLY A C 1
ATOM 1094 O O . GLY A 1 136 ? -0.937 4.144 -2.783 1.00 92.62 136 GLY A O 1
ATOM 1095 N N . THR A 1 137 ? -2.319 3.510 -1.130 1.00 91.75 137 THR A N 1
ATOM 1096 C CA . THR A 1 137 ? -1.932 4.525 -0.156 1.00 91.75 137 THR A CA 1
ATOM 1097 C C . THR A 1 137 ? -1.564 3.848 1.153 1.00 91.75 137 THR A C 1
ATOM 1099 O O . THR A 1 137 ? -2.196 2.879 1.572 1.00 91.75 137 THR A O 1
ATOM 1102 N N . ILE A 1 138 ? -0.515 4.366 1.784 1.00 91.75 138 ILE A N 1
ATOM 1103 C CA . ILE A 1 138 ? -0.068 3.958 3.111 1.00 91.75 138 ILE A CA 1
ATOM 1104 C C . ILE A 1 138 ? -0.304 5.151 4.032 1.00 91.75 138 ILE A C 1
ATOM 1106 O O . ILE A 1 138 ? 0.169 6.251 3.746 1.00 91.75 138 ILE A O 1
ATOM 1110 N N . LEU A 1 139 ? -1.052 4.938 5.107 1.00 89.94 139 LEU A N 1
ATOM 1111 C CA . LEU A 1 139 ? -1.328 5.927 6.142 1.00 89.94 139 LEU A CA 1
ATOM 1112 C C . LEU A 1 139 ? -0.709 5.459 7.452 1.00 89.94 139 LEU A C 1
ATOM 1114 O O . LEU A 1 139 ? -0.865 4.304 7.832 1.00 89.94 139 LEU A O 1
ATOM 1118 N N . GLN A 1 140 ? -0.039 6.358 8.162 1.00 88.25 140 GLN A N 1
ATOM 1119 C CA . GLN A 1 140 ? 0.402 6.096 9.527 1.00 88.25 140 GLN A CA 1
ATOM 1120 C C . GLN A 1 140 ? -0.718 6.507 10.485 1.00 88.25 140 GLN A C 1
ATOM 1122 O O . GLN A 1 140 ? -1.112 7.671 10.498 1.00 88.25 140 GLN A O 1
ATOM 1127 N N . LEU A 1 141 ? -1.249 5.552 11.253 1.00 82.38 141 LEU A N 1
ATOM 1128 C CA . LEU A 1 141 ? -2.403 5.785 12.131 1.00 82.38 141 LEU A CA 1
ATOM 1129 C C . LEU A 1 141 ? -2.008 6.345 13.503 1.00 82.38 141 LEU A C 1
ATOM 1131 O O . LEU A 1 141 ? -2.744 7.148 14.069 1.00 82.38 141 LEU A O 1
ATOM 1135 N N . CYS A 1 142 ? -0.844 5.962 14.030 1.00 68.38 142 CYS A N 1
ATOM 1136 C CA . CYS A 1 142 ? -0.319 6.483 15.290 1.00 68.38 142 CYS A CA 1
ATOM 1137 C C . CYS A 1 142 ? 1.208 6.623 15.225 1.00 68.38 142 CYS A C 1
ATOM 1139 O O . CYS A 1 142 ? 1.894 5.755 14.676 1.00 68.38 142 CYS A O 1
ATOM 1141 N N . PRO A 1 143 ? 1.766 7.679 15.828 1.00 56.53 143 PRO A N 1
ATOM 1142 C CA . PRO A 1 143 ? 3.061 7.619 16.476 1.00 56.53 143 PRO A CA 1
ATOM 1143 C C . PRO A 1 143 ? 2.855 7.632 17.998 1.00 56.53 143 PRO A C 1
ATOM 1145 O O . PRO A 1 143 ? 2.005 8.365 18.494 1.00 56.53 143 PRO A O 1
ATOM 1148 N N . PHE A 1 144 ? 3.694 6.899 18.726 1.00 44.69 144 PHE A N 1
ATOM 1149 C CA . PHE A 1 144 ? 3.776 6.801 20.190 1.00 44.69 144 PHE A CA 1
ATOM 1150 C C . PHE A 1 144 ? 2.879 5.768 20.860 1.00 44.69 144 PHE A C 1
ATOM 1152 O O . PHE A 1 144 ? 1.718 6.002 21.181 1.00 44.69 144 PHE A O 1
ATOM 1159 N N . ARG A 1 145 ? 3.534 4.685 21.271 1.00 49.72 145 ARG A N 1
ATOM 1160 C CA . ARG A 1 145 ? 3.130 3.887 22.421 1.00 49.72 145 ARG A CA 1
ATOM 1161 C C . ARG A 1 145 ? 4.134 4.181 23.530 1.00 49.72 145 ARG A C 1
ATOM 1163 O O . ARG A 1 145 ? 5.280 3.758 23.449 1.00 49.72 145 ARG A O 1
ATOM 1170 N N . LYS A 1 146 ? 3.754 4.904 24.590 1.00 36.91 146 LYS A N 1
ATOM 1171 C CA . LYS A 1 146 ? 4.607 4.919 25.791 1.00 36.91 146 LYS A CA 1
ATOM 1172 C C . LYS A 1 146 ? 4.542 3.523 26.401 1.00 36.91 146 LYS A C 1
ATOM 1174 O O . LYS A 1 146 ? 3.521 3.159 26.980 1.00 36.91 146 LYS A O 1
ATOM 1179 N N . LYS A 1 147 ? 5.625 2.744 26.312 1.00 36.16 147 LYS A N 1
ATOM 1180 C CA . LYS A 1 147 ? 5.795 1.576 27.186 1.00 36.16 147 LYS A CA 1
ATOM 1181 C C . LYS A 1 147 ? 5.710 2.062 28.634 1.00 36.16 147 LYS A C 1
ATOM 1183 O O . LYS A 1 147 ? 6.614 2.737 29.119 1.00 36.16 147 LYS A O 1
ATOM 1188 N N . LEU A 1 148 ? 4.611 1.736 29.309 1.00 36.47 148 LEU A N 1
ATOM 1189 C CA . LEU A 1 148 ? 4.548 1.740 30.764 1.00 36.47 148 LEU A CA 1
ATOM 1190 C C . LEU A 1 148 ? 5.494 0.632 31.250 1.00 36.47 148 LEU A C 1
ATOM 1192 O O . LEU A 1 148 ? 5.169 -0.552 31.155 1.00 36.47 148 LEU A O 1
ATOM 1196 N N . GLN A 1 149 ? 6.684 1.032 31.696 1.00 36.03 149 GLN A N 1
ATOM 1197 C CA . GLN A 1 149 ? 7.446 0.311 32.715 1.00 36.03 149 GLN A CA 1
ATOM 1198 C C . GLN A 1 149 ? 7.224 0.997 34.057 1.00 36.03 149 GLN A C 1
ATOM 1200 O O . GLN A 1 149 ? 7.219 2.250 34.075 1.00 36.03 149 GLN A O 1
#

Sequence (149 aa):
MWTTTIFDWWSPSSVRELYREIHGEKGALAPARRDFLERFASLAAFAANNDAVGKGDMYDLCYCNYASDGFNKDKHFAFLRDWEEETLLVVCNFSANDARISISIPEHAFDWLGMEKTDELNPSTPVEVDVKAYDGTILQLCPFRKKLQ